Protein AF-A0A1U7P598-F1 (afdb_monomer_lite)

Secondary structure (DSSP, 8-state):
---------HHHHHHHHHHHHHHTTTPPPGGG-TT-SSEEEEEEEEPTTT--EEEEEEEETTS--B--------PPP-

pLDDT: mean 84.89, std 13.39, range [49.03, 96.69]

Sequence (78 aa):
MADLAPNVSERATYQEHWRDLCALPGEFTPSRDTTGQDYAFEKYIEKIGTGETDFDDVFKRNDLTAEYKAQVKSPRKP

Organism: NCBI:txid249408

Structure (mmCIF, N/CA/C/O backbone):
data_AF-A0A1U7P598-F1
#
_entry.id   AF-A0A1U7P598-F1
#
loop_
_atom_site.group_PDB
_atom_site.id
_atom_site.type_symbol
_atom_site.label_atom_id
_atom_site.label_alt_id
_atom_site.label_comp_id
_atom_site.label_asym_id
_atom_site.label_entity_id
_atom_site.label_seq_id
_atom_site.pdbx_PDB_ins_code
_atom_site.Cartn_x
_atom_site.Cartn_y
_atom_site.Cartn_z
_atom_site.occupancy
_atom_site.B_iso_or_equiv
_atom_site.auth_seq_id
_atom_site.auth_comp_id
_atom_site.auth_asym_id
_atom_site.auth_atom_id
_atom_site.pdbx_PDB_model_num
ATOM 1 N N . MET A 1 1 ? 35.209 3.513 -4.163 1.00 49.03 1 MET A N 1
ATOM 2 C CA . MET A 1 1 ? 34.037 3.482 -5.058 1.00 49.03 1 MET A CA 1
ATOM 3 C C . MET A 1 1 ? 32.887 4.043 -4.256 1.00 49.03 1 MET A C 1
ATOM 5 O O . MET A 1 1 ? 32.584 3.468 -3.222 1.00 49.03 1 MET A O 1
ATOM 9 N N . ALA A 1 2 ? 32.409 5.238 -4.609 1.00 54.56 2 ALA A N 1
ATOM 10 C CA . ALA A 1 2 ? 31.295 5.859 -3.901 1.00 54.56 2 ALA A CA 1
ATOM 11 C C . ALA A 1 2 ? 30.057 4.973 -4.061 1.00 54.56 2 ALA A C 1
ATOM 13 O O . ALA A 1 2 ? 29.856 4.393 -5.128 1.00 54.56 2 ALA A O 1
ATOM 14 N N . ASP A 1 3 ? 29.307 4.837 -2.977 1.00 61.72 3 ASP A N 1
ATOM 15 C CA . ASP A 1 3 ? 28.103 4.028 -2.872 1.00 61.72 3 ASP A CA 1
ATOM 16 C C . ASP A 1 3 ? 27.109 4.433 -3.975 1.00 61.72 3 ASP A C 1
ATOM 18 O O . ASP A 1 3 ? 26.600 5.550 -3.986 1.00 61.72 3 ASP A O 1
ATOM 22 N N . LEU A 1 4 ? 26.913 3.553 -4.963 1.00 68.06 4 LEU A N 1
ATOM 23 C CA . LEU A 1 4 ? 26.014 3.758 -6.109 1.00 68.06 4 LEU A CA 1
ATOM 24 C C . LEU A 1 4 ? 24.546 3.488 -5.741 1.00 68.06 4 LEU A C 1
ATOM 26 O O . LEU A 1 4 ? 23.699 3.399 -6.630 1.00 68.06 4 LEU A O 1
ATOM 30 N N . ALA A 1 5 ? 24.244 3.317 -4.452 1.00 68.88 5 ALA A N 1
ATOM 31 C CA . ALA A 1 5 ? 22.888 3.105 -3.992 1.00 68.88 5 ALA A CA 1
ATOM 32 C C . ALA A 1 5 ? 22.017 4.316 -4.385 1.00 68.88 5 ALA A C 1
ATOM 34 O O . ALA A 1 5 ? 22.363 5.459 -4.064 1.00 68.88 5 ALA A O 1
ATOM 35 N N . PRO A 1 6 ? 20.904 4.100 -5.107 1.00 69.06 6 PRO A N 1
ATOM 36 C CA . PRO A 1 6 ? 20.006 5.184 -5.464 1.00 69.06 6 PRO A CA 1
ATOM 37 C C . PRO A 1 6 ? 19.447 5.830 -4.190 1.00 69.06 6 PRO A C 1
ATOM 39 O O . PRO A 1 6 ? 19.004 5.145 -3.270 1.00 69.06 6 PRO A O 1
ATOM 42 N N . ASN A 1 7 ? 19.464 7.164 -4.135 1.00 83.94 7 ASN A N 1
ATOM 43 C CA . ASN A 1 7 ? 18.849 7.921 -3.045 1.00 83.94 7 ASN A CA 1
ATOM 44 C C . ASN A 1 7 ? 17.328 7.965 -3.253 1.00 83.94 7 ASN A C 1
ATOM 46 O O . ASN A 1 7 ? 16.785 8.928 -3.797 1.00 83.94 7 ASN A O 1
ATOM 50 N N . VAL A 1 8 ? 16.661 6.876 -2.879 1.00 86.25 8 VAL A N 1
ATOM 51 C CA . VAL A 1 8 ? 15.205 6.716 -2.922 1.00 86.25 8 VAL A CA 1
ATOM 52 C C . VAL A 1 8 ? 14.632 6.758 -1.509 1.00 86.25 8 VAL A C 1
ATOM 54 O O . VAL A 1 8 ? 15.223 6.246 -0.561 1.00 86.25 8 VAL A O 1
ATOM 57 N N . SER A 1 9 ? 13.469 7.392 -1.350 1.00 89.81 9 SER A N 1
ATOM 58 C CA . SER A 1 9 ? 12.759 7.384 -0.066 1.00 89.81 9 SER A CA 1
ATOM 59 C C . SER A 1 9 ? 12.297 5.970 0.2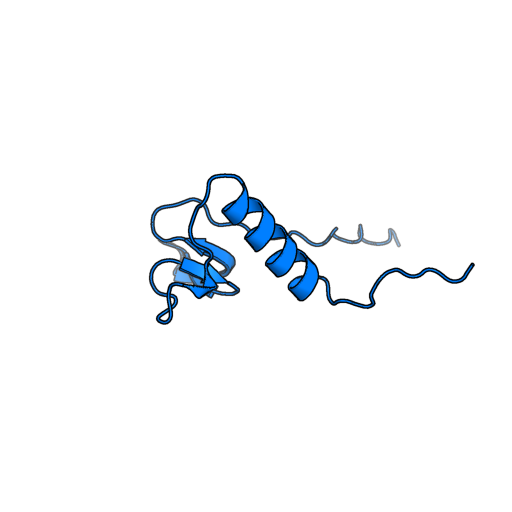88 1.00 89.81 9 SER A C 1
ATOM 61 O O . SER A 1 9 ? 11.889 5.240 -0.611 1.00 89.81 9 SER A O 1
ATOM 63 N N . GLU A 1 10 ? 12.233 5.643 1.580 1.00 87.31 10 GLU A N 1
ATOM 64 C CA . GLU A 1 10 ? 11.708 4.363 2.089 1.00 87.31 10 GLU A CA 1
ATOM 65 C C . GLU A 1 10 ? 10.352 3.998 1.472 1.00 87.31 10 GLU A C 1
ATOM 67 O O . GLU A 1 10 ? 10.170 2.887 0.987 1.00 87.31 10 GLU A O 1
ATOM 72 N N . ARG A 1 11 ? 9.447 4.978 1.365 1.00 90.62 11 ARG A N 1
ATOM 73 C CA . ARG A 1 11 ? 8.156 4.822 0.691 1.00 90.62 11 ARG A CA 1
ATOM 74 C C . ARG A 1 11 ? 8.285 4.349 -0.760 1.00 90.62 11 ARG A C 1
ATOM 76 O O . ARG A 1 11 ? 7.587 3.432 -1.178 1.00 90.62 11 ARG A O 1
ATOM 83 N N . ALA A 1 12 ? 9.153 4.993 -1.538 1.00 91.81 12 ALA A N 1
ATOM 84 C CA . ALA A 1 12 ? 9.363 4.640 -2.941 1.00 91.81 12 ALA A CA 1
ATOM 85 C C . ALA A 1 12 ? 9.933 3.221 -3.068 1.00 91.81 12 ALA A C 1
ATOM 87 O O . ALA A 1 12 ? 9.422 2.438 -3.866 1.00 91.81 12 ALA A O 1
ATOM 88 N N . THR A 1 13 ? 10.910 2.878 -2.224 1.00 91.50 13 THR A N 1
ATOM 89 C CA . THR A 1 13 ? 11.493 1.533 -2.147 1.00 91.50 13 THR A CA 1
ATOM 90 C C . THR A 1 13 ? 10.445 0.485 -1.788 1.00 91.50 13 THR A C 1
ATOM 92 O O . THR A 1 13 ? 10.390 -0.568 -2.414 1.00 91.50 13 THR A O 1
ATOM 95 N N . TYR A 1 14 ? 9.583 0.766 -0.810 1.00 92.06 14 TYR A N 1
ATOM 96 C CA . TYR A 1 14 ? 8.537 -0.162 -0.389 1.00 92.06 14 TYR A CA 1
ATOM 97 C C . TYR A 1 14 ? 7.501 -0.392 -1.495 1.00 92.06 14 TYR A C 1
ATOM 99 O O . TYR A 1 14 ? 7.153 -1.534 -1.791 1.00 92.06 14 TYR A O 1
ATOM 107 N N . GLN A 1 15 ? 7.056 0.673 -2.169 1.00 94.88 15 GLN A N 1
ATOM 108 C CA . GLN A 1 15 ? 6.122 0.551 -3.290 1.00 94.88 15 GLN A CA 1
ATOM 109 C C . GLN A 1 15 ? 6.737 -0.179 -4.490 1.00 94.88 15 GLN A C 1
ATOM 111 O O . GLN A 1 15 ? 6.039 -0.943 -5.153 1.00 94.88 15 GLN A O 1
ATOM 116 N N . GLU A 1 16 ? 8.014 0.056 -4.800 1.00 94.94 16 GLU A N 1
ATOM 117 C CA . GLU A 1 16 ? 8.743 -0.691 -5.832 1.00 94.94 16 GLU A CA 1
ATOM 118 C C . GLU A 1 16 ? 8.828 -2.176 -5.470 1.00 94.94 16 GLU A C 1
ATOM 120 O O . GLU A 1 16 ? 8.348 -3.016 -6.229 1.00 94.94 16 GLU A O 1
ATOM 125 N N . HIS A 1 17 ? 9.292 -2.484 -4.260 1.00 92.94 17 HIS A N 1
ATOM 126 C CA . HIS A 1 17 ? 9.392 -3.854 -3.772 1.00 92.94 17 HIS A CA 1
ATOM 127 C C . HIS A 1 17 ? 8.042 -4.586 -3.796 1.00 92.94 17 HIS A C 1
ATOM 129 O O . HIS A 1 17 ? 7.957 -5.741 -4.210 1.00 92.94 17 HIS A O 1
ATOM 135 N N . TRP A 1 18 ? 6.958 -3.909 -3.412 1.00 95.56 18 TRP A N 1
ATOM 136 C CA . TRP A 1 18 ? 5.622 -4.496 -3.459 1.00 95.56 18 TRP A CA 1
ATOM 137 C C . TRP A 1 18 ? 5.160 -4.806 -4.890 1.00 95.56 18 TRP A C 1
ATOM 139 O O . TRP A 1 18 ? 4.507 -5.825 -5.131 1.00 95.56 18 TRP A O 1
ATOM 149 N N . ARG A 1 19 ? 5.504 -3.954 -5.865 1.00 95.88 19 ARG A N 1
ATOM 150 C CA . ARG A 1 19 ? 5.212 -4.220 -7.283 1.00 95.88 19 ARG A CA 1
ATOM 151 C C . ARG A 1 19 ? 5.971 -5.447 -7.781 1.00 95.88 19 ARG A C 1
ATOM 153 O O . ARG A 1 19 ? 5.368 -6.258 -8.483 1.00 95.88 19 ARG A O 1
ATOM 160 N N . ASP A 1 20 ? 7.226 -5.622 -7.372 1.00 95.81 20 ASP A N 1
ATOM 161 C CA . ASP A 1 20 ? 8.006 -6.820 -7.702 1.00 95.81 20 ASP A CA 1
ATOM 162 C C . ASP A 1 20 ? 7.352 -8.084 -7.133 1.00 95.81 20 ASP A C 1
ATOM 164 O O . ASP A 1 20 ? 7.206 -9.079 -7.843 1.00 95.81 20 ASP A O 1
ATOM 168 N N . LEU A 1 21 ? 6.871 -8.032 -5.884 1.00 94.31 21 LEU A N 1
ATOM 169 C CA . LEU A 1 21 ? 6.139 -9.144 -5.269 1.00 94.31 21 LEU A CA 1
ATOM 170 C C . LEU A 1 21 ? 4.861 -9.498 -6.030 1.00 94.31 21 LEU A C 1
ATOM 172 O O . LEU A 1 21 ? 4.561 -10.680 -6.167 1.00 94.31 21 LEU A O 1
ATOM 176 N N . CYS A 1 22 ? 4.127 -8.508 -6.547 1.00 95.06 22 CYS A N 1
ATOM 177 C CA . CYS A 1 22 ? 2.947 -8.753 -7.381 1.00 95.06 22 CYS A CA 1
ATOM 178 C C . CYS A 1 22 ? 3.322 -9.408 -8.721 1.00 95.06 22 CYS A C 1
ATOM 180 O O . CYS A 1 22 ? 2.593 -10.266 -9.219 1.00 95.06 22 CYS A O 1
ATOM 182 N N . ALA A 1 23 ? 4.469 -9.043 -9.301 1.00 96.62 23 ALA A N 1
ATOM 183 C CA . ALA A 1 23 ? 4.917 -9.579 -10.583 1.00 96.62 23 ALA A CA 1
ATOM 184 C C . ALA A 1 23 ? 5.282 -11.073 -10.521 1.00 96.62 23 ALA A C 1
ATOM 186 O O . ALA A 1 23 ? 5.086 -11.776 -11.511 1.00 96.62 23 ALA A O 1
ATOM 187 N N . LEU A 1 24 ? 5.759 -11.575 -9.373 1.00 95.50 24 LEU A N 1
ATOM 188 C CA . LEU A 1 24 ? 6.140 -12.985 -9.193 1.00 95.50 24 LEU A CA 1
ATOM 189 C C . LEU A 1 24 ? 4.990 -13.977 -9.493 1.00 95.50 24 LEU A C 1
ATOM 191 O O . LEU A 1 24 ? 5.208 -14.900 -10.279 1.00 95.50 24 LEU A O 1
ATOM 195 N N . PRO A 1 25 ? 3.775 -13.817 -8.929 1.00 96.25 25 PRO A N 1
ATOM 196 C CA . PRO A 1 25 ? 2.600 -14.610 -9.298 1.00 96.25 25 PRO A CA 1
ATOM 197 C C . PRO A 1 25 ? 1.830 -14.065 -10.516 1.00 96.25 25 PRO A C 1
ATOM 199 O O . PRO A 1 25 ? 0.892 -14.716 -10.970 1.00 96.25 25 PRO A O 1
ATOM 202 N N . GLY A 1 26 ? 2.186 -12.888 -11.045 1.00 94.62 26 GLY A N 1
ATOM 203 C CA . GLY A 1 26 ? 1.410 -12.205 -12.088 1.00 94.62 26 GLY A CA 1
ATOM 204 C C . GLY A 1 26 ? 0.137 -11.522 -11.570 1.00 94.62 26 GLY A C 1
ATOM 205 O O . GLY A 1 26 ? -0.813 -11.327 -12.329 1.00 94.62 26 GLY A O 1
ATOM 206 N N . GLU A 1 27 ? 0.112 -11.164 -10.287 1.00 94.50 27 GLU A N 1
ATOM 207 C CA . GLU A 1 27 ? -0.979 -10.428 -9.650 1.00 94.50 27 GLU A CA 1
ATOM 208 C C . GLU A 1 27 ? -0.979 -8.950 -10.057 1.00 94.50 27 GLU A C 1
ATOM 210 O O . GLU A 1 27 ? 0.040 -8.361 -10.432 1.00 94.50 27 GLU A O 1
ATOM 215 N N . PHE A 1 28 ? -2.145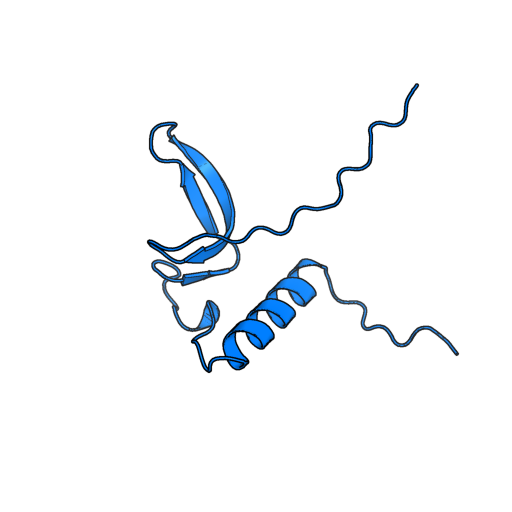 -8.312 -9.961 1.00 95.56 28 PHE A N 1
ATOM 216 C CA . PHE A 1 28 ? -2.241 -6.876 -10.204 1.00 95.56 28 PHE A CA 1
ATOM 217 C C . PHE A 1 28 ? -1.606 -6.071 -9.072 1.00 95.56 28 PHE A C 1
ATOM 219 O O . PHE A 1 28 ? -1.601 -6.487 -7.921 1.00 95.56 28 PHE A O 1
ATOM 226 N N . THR A 1 29 ? -1.085 -4.889 -9.398 1.00 96.38 29 THR A N 1
ATOM 227 C CA . THR A 1 29 ? -0.538 -3.960 -8.403 1.00 96.38 29 THR A CA 1
ATOM 228 C C . THR A 1 29 ? -1.647 -3.067 -7.835 1.00 96.38 29 THR A C 1
ATOM 230 O O . THR A 1 29 ? -2.660 -2.862 -8.517 1.00 96.38 29 THR A O 1
ATOM 233 N N . PRO A 1 30 ? -1.458 -2.461 -6.643 1.00 96.69 30 PRO A N 1
ATOM 234 C CA . PRO A 1 30 ? -2.452 -1.544 -6.079 1.00 96.69 30 PRO A CA 1
ATOM 235 C C . PRO A 1 30 ? -2.809 -0.392 -7.028 1.00 96.69 30 PRO A C 1
ATOM 237 O O . PRO A 1 30 ? -3.955 0.024 -7.114 1.00 96.69 30 PRO A O 1
ATOM 240 N N . SER A 1 31 ? -1.847 0.074 -7.832 1.00 94.69 31 SER A N 1
ATOM 241 C CA . SER A 1 31 ? -2.045 1.164 -8.797 1.00 94.69 31 SER A CA 1
ATOM 242 C C . SER A 1 31 ? -3.033 0.850 -9.933 1.00 94.69 31 SER A C 1
ATOM 244 O O . SER A 1 31 ? -3.380 1.757 -10.687 1.00 94.69 31 SER A O 1
ATOM 246 N N . ARG A 1 32 ? -3.479 -0.404 -10.095 1.00 96.25 32 ARG A N 1
ATOM 247 C CA . ARG A 1 32 ? -4.502 -0.767 -11.090 1.00 96.25 32 ARG A CA 1
ATOM 248 C C . ARG A 1 32 ? -5.903 -0.311 -10.676 1.00 96.25 32 ARG A C 1
ATOM 250 O O . ARG A 1 32 ? -6.716 -0.016 -11.551 1.00 96.25 32 ARG A O 1
ATOM 257 N N . ASP A 1 33 ? -6.194 -0.257 -9.379 1.00 95.69 33 ASP A N 1
ATOM 258 C CA . ASP A 1 33 ? -7.463 0.269 -8.885 1.00 95.69 33 ASP A CA 1
ATOM 259 C C . ASP A 1 33 ? -7.378 1.795 -8.751 1.00 95.69 33 ASP A C 1
ATOM 261 O O . ASP A 1 33 ? -6.904 2.352 -7.766 1.00 95.69 33 ASP A O 1
ATOM 265 N N . THR A 1 34 ? -7.880 2.484 -9.775 1.00 93.44 34 THR A N 1
ATOM 266 C CA . THR A 1 34 ? -7.896 3.957 -9.833 1.00 93.44 34 THR A CA 1
ATOM 267 C C . THR A 1 34 ? -8.801 4.618 -8.790 1.00 93.44 34 THR A C 1
ATOM 269 O O . THR A 1 34 ? -8.694 5.822 -8.571 1.00 93.44 34 THR A 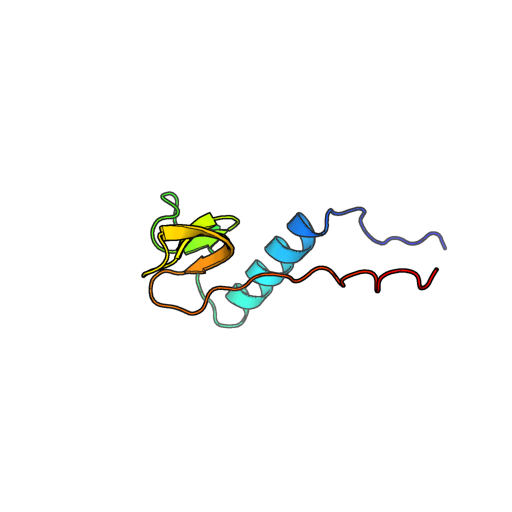O 1
ATOM 272 N N . THR A 1 35 ? -9.691 3.856 -8.148 1.00 95.12 35 THR A N 1
ATOM 273 C CA . THR A 1 35 ? -10.581 4.365 -7.094 1.00 95.12 35 THR A CA 1
ATOM 274 C C . THR A 1 35 ? -9.976 4.213 -5.701 1.00 95.12 35 THR A C 1
ATOM 276 O O . THR A 1 35 ? -10.423 4.877 -4.763 1.00 95.12 35 THR A O 1
ATOM 279 N N . GLY A 1 36 ? -8.998 3.311 -5.559 1.00 92.31 36 GLY A N 1
ATOM 280 C CA . GLY A 1 36 ? -8.407 2.905 -4.288 1.00 92.31 36 GLY A CA 1
ATOM 281 C C . GLY A 1 36 ? -9.403 2.263 -3.316 1.00 92.31 36 GLY A C 1
ATOM 282 O O . GLY A 1 36 ? -9.140 2.196 -2.111 1.00 92.31 36 GLY A O 1
ATOM 283 N N . GLN A 1 37 ? -10.581 1.840 -3.786 1.00 93.75 37 GLN A N 1
ATOM 284 C CA . GLN A 1 37 ? -11.622 1.268 -2.934 1.00 93.75 37 GLN A CA 1
ATOM 285 C C . GLN A 1 37 ? -11.327 -0.172 -2.545 1.00 93.75 37 GLN A C 1
ATOM 287 O O . GLN A 1 37 ? -11.671 -0.555 -1.423 1.00 93.75 37 GLN A O 1
ATOM 292 N N . ASP A 1 38 ? -10.675 -0.923 -3.423 1.00 93.81 38 ASP A N 1
ATOM 293 C CA . ASP A 1 38 ? -10.448 -2.356 -3.287 1.00 93.81 38 ASP A CA 1
ATOM 294 C C . ASP A 1 38 ? -8.967 -2.696 -3.171 1.00 93.81 38 ASP A C 1
ATOM 296 O O . ASP A 1 38 ? -8.629 -3.663 -2.491 1.00 93.81 38 ASP A O 1
ATOM 300 N N . TYR A 1 39 ? -8.081 -1.895 -3.765 1.00 95.25 39 TYR A N 1
ATOM 301 C CA . TYR A 1 39 ? -6.639 -2.080 -3.636 1.00 95.25 39 TYR A CA 1
ATOM 302 C C . TYR A 1 39 ? -5.911 -0.737 -3.754 1.00 95.25 39 TYR A C 1
ATOM 304 O O . TYR A 1 39 ? -6.066 -0.035 -4.745 1.00 95.25 39 TYR A O 1
ATOM 312 N N . ALA A 1 40 ? -5.127 -0.345 -2.752 1.00 96.50 40 ALA A N 1
ATOM 313 C CA . ALA A 1 40 ? -4.438 0.942 -2.762 1.00 96.50 40 ALA A CA 1
ATOM 314 C C . ALA A 1 40 ? -3.098 0.881 -2.031 1.00 96.50 40 ALA A C 1
ATOM 316 O O . ALA A 1 40 ? -2.926 0.114 -1.086 1.00 96.50 40 ALA A O 1
ATOM 317 N N . PHE A 1 41 ? -2.171 1.732 -2.462 1.00 96.12 41 PHE A N 1
ATOM 318 C CA . PHE A 1 41 ? -1.084 2.169 -1.595 1.00 96.12 41 PHE A CA 1
ATOM 319 C C . PHE A 1 41 ? -1.591 3.300 -0.697 1.00 96.12 41 PHE A C 1
ATOM 321 O O . PHE A 1 41 ? -2.395 4.109 -1.163 1.00 96.12 41 PHE A O 1
ATOM 328 N N . GLU A 1 42 ? -1.070 3.386 0.526 1.00 94.38 42 GLU A N 1
ATOM 329 C CA . GLU A 1 42 ? -1.235 4.540 1.422 1.00 94.38 42 GLU A CA 1
ATOM 330 C C . GLU A 1 42 ? -2.711 4.907 1.668 1.00 94.38 42 GLU A C 1
ATOM 332 O O . GLU A 1 42 ? -3.197 5.953 1.222 1.00 94.38 42 GLU A O 1
ATOM 337 N N . LYS A 1 43 ? -3.453 4.038 2.364 1.00 93.12 43 LYS A N 1
ATOM 338 C CA . LYS A 1 43 ? -4.885 4.234 2.628 1.00 93.12 43 LYS A CA 1
ATOM 339 C C . LYS A 1 43 ? -5.175 4.381 4.116 1.00 93.12 43 LYS A C 1
ATOM 341 O O . LYS A 1 43 ? -4.842 3.514 4.915 1.00 93.12 43 LYS A O 1
ATOM 346 N N . TYR A 1 44 ? -5.903 5.442 4.460 1.00 91.69 44 TYR A N 1
ATOM 347 C CA . TYR A 1 44 ? -6.549 5.548 5.764 1.00 91.69 44 TYR A CA 1
ATOM 348 C C . TYR A 1 44 ? -7.768 4.629 5.829 1.00 91.69 44 TYR A C 1
ATOM 350 O O . TYR A 1 44 ? -8.658 4.705 4.973 1.00 91.69 44 TYR A O 1
ATOM 358 N N . ILE A 1 45 ? -7.819 3.787 6.852 1.00 89.62 45 ILE A N 1
ATOM 359 C CA . ILE A 1 45 ? -8.921 2.860 7.097 1.00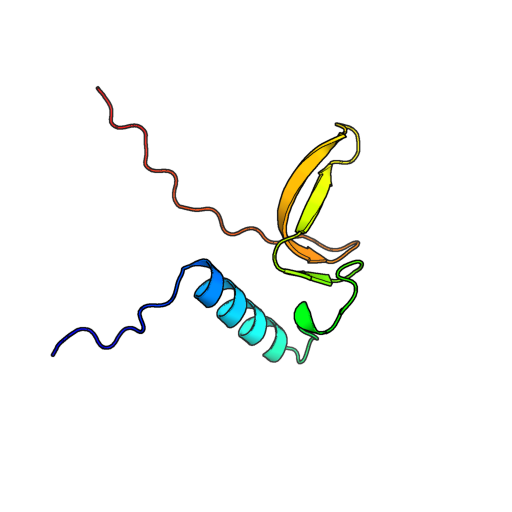 89.62 45 ILE A CA 1
ATOM 360 C C . ILE A 1 45 ? -9.536 3.122 8.464 1.00 89.62 45 ILE A C 1
ATOM 362 O O . ILE A 1 45 ? -8.843 3.435 9.423 1.00 89.62 45 ILE A O 1
ATOM 366 N N . GLU A 1 46 ? -10.852 2.995 8.568 1.00 88.44 46 GLU A N 1
ATOM 367 C CA . GLU A 1 46 ? -11.519 3.021 9.865 1.00 88.44 46 GLU A CA 1
ATOM 368 C C . GLU A 1 46 ? -11.526 1.610 10.456 1.00 88.44 46 GLU A C 1
ATOM 370 O O . GLU A 1 46 ? -11.986 0.648 9.831 1.00 88.44 46 GLU A O 1
ATOM 375 N N . LYS A 1 47 ? -11.012 1.480 11.674 1.00 82.25 47 LYS A N 1
ATOM 376 C CA . LYS A 1 47 ? -10.969 0.228 12.406 1.00 82.25 47 LYS A CA 1
ATOM 377 C C . LYS A 1 47 ? -12.365 -0.135 12.889 1.00 82.25 47 LYS A C 1
ATOM 379 O O . LYS A 1 47 ? -12.995 0.573 13.681 1.00 82.25 47 LYS A O 1
ATOM 384 N N . ILE A 1 48 ? -12.830 -1.296 12.434 1.00 80.69 48 ILE A N 1
ATOM 385 C CA . ILE A 1 48 ? -14.150 -1.817 12.782 1.00 80.69 48 ILE A CA 1
ATOM 386 C C . ILE A 1 48 ? -14.267 -1.943 14.307 1.00 80.69 48 ILE A C 1
ATOM 388 O O . ILE A 1 48 ? -13.450 -2.590 14.961 1.00 80.69 48 ILE A O 1
ATOM 392 N N . GLY A 1 49 ? -15.313 -1.337 14.867 1.00 82.50 49 GLY A N 1
ATOM 393 C CA . GLY A 1 49 ? -15.677 -1.458 16.280 1.00 82.50 49 GLY A CA 1
ATOM 394 C C . GLY A 1 49 ? -15.046 -0.428 17.217 1.00 82.50 49 GLY A C 1
ATOM 395 O O . GLY A 1 49 ? -15.603 -0.214 18.291 1.00 82.50 49 GLY A O 1
ATOM 396 N N . THR A 1 50 ? -13.953 0.240 16.831 1.00 87.38 50 THR A N 1
ATOM 397 C CA . THR A 1 50 ? -13.393 1.361 17.616 1.00 87.38 50 THR A CA 1
ATOM 398 C C . THR A 1 50 ? -13.675 2.720 16.985 1.00 87.38 50 THR A C 1
ATOM 400 O O . THR A 1 50 ? -13.721 3.713 17.706 1.00 87.38 50 THR A O 1
ATOM 403 N N . GLY A 1 51 ? -13.889 2.774 15.664 1.00 85.12 51 GLY A N 1
ATOM 404 C CA . GLY A 1 51 ? -14.036 4.031 14.920 1.00 85.12 51 GLY A CA 1
ATOM 405 C C . GLY A 1 51 ? -12.725 4.814 14.795 1.00 85.12 51 GLY A C 1
ATOM 406 O O . GLY A 1 51 ? -12.710 5.942 14.307 1.00 85.12 51 GLY A O 1
ATOM 407 N N . GLU A 1 52 ? -11.613 4.236 15.254 1.00 90.00 52 GLU A N 1
ATOM 408 C CA . GLU A 1 52 ? -10.287 4.827 15.109 1.00 90.00 52 GLU A CA 1
ATOM 409 C C . GLU A 1 52 ? -9.837 4.717 13.656 1.00 90.00 52 GLU A C 1
ATOM 411 O O . GLU A 1 52 ? -10.070 3.705 12.999 1.00 90.00 52 GLU A O 1
ATOM 416 N N . THR A 1 53 ? -9.168 5.747 13.152 1.00 89.44 53 THR A N 1
ATOM 417 C CA . THR A 1 53 ? -8.537 5.691 11.834 1.00 89.44 53 THR A CA 1
ATOM 418 C C . THR A 1 53 ? -7.118 5.146 11.965 1.00 89.44 53 THR A C 1
ATOM 420 O O . THR A 1 53 ? -6.343 5.650 12.776 1.00 89.44 53 THR A O 1
ATOM 423 N N . ASP A 1 54 ? -6.785 4.151 11.151 1.00 87.44 54 ASP A N 1
ATOM 424 C CA . ASP A 1 54 ? -5.442 3.601 10.979 1.00 87.44 54 ASP A CA 1
ATOM 425 C C . ASP A 1 54 ? -4.934 3.877 9.555 1.00 87.44 54 ASP A C 1
ATOM 427 O O . ASP A 1 54 ? -5.695 4.339 8.696 1.00 87.44 54 ASP A O 1
ATOM 431 N N . PHE A 1 55 ? -3.651 3.631 9.303 1.00 90.25 55 PHE A N 1
ATOM 432 C CA . PHE A 1 55 ? -3.027 3.849 8.000 1.00 90.25 55 PHE A CA 1
ATOM 433 C C . PHE A 1 55 ? -2.315 2.590 7.512 1.00 90.25 55 PHE A C 1
ATOM 435 O O . PHE A 1 55 ? -1.381 2.115 8.149 1.00 90.25 55 PHE A O 1
ATOM 442 N N . ASP A 1 56 ? -2.726 2.099 6.344 1.00 92.06 56 ASP A N 1
ATOM 443 C CA . ASP A 1 56 ? -2.074 0.978 5.675 1.00 92.06 56 ASP A CA 1
ATOM 444 C C . ASP A 1 56 ? -1.187 1.474 4.530 1.00 92.06 56 ASP A C 1
ATOM 446 O O . ASP A 1 56 ? -1.652 2.177 3.624 1.00 92.06 56 ASP A O 1
ATOM 450 N N . ASP A 1 57 ? 0.067 1.021 4.495 1.00 93.75 57 ASP A N 1
ATOM 451 C CA . ASP A 1 57 ? 0.951 1.265 3.351 1.00 93.75 57 ASP A CA 1
ATOM 452 C C . ASP A 1 57 ? 0.473 0.523 2.102 1.00 93.75 57 ASP A C 1
ATOM 454 O O . ASP A 1 57 ? 0.581 1.044 0.988 1.00 93.75 57 ASP A O 1
ATOM 458 N N . VAL A 1 58 ? -0.096 -0.672 2.288 1.00 94.62 58 VAL A N 1
ATOM 459 C CA . VAL A 1 58 ? -0.834 -1.422 1.274 1.00 94.62 58 VAL A CA 1
ATOM 460 C C . VAL A 1 58 ? -2.142 -1.937 1.861 1.00 94.62 58 VAL A C 1
ATOM 462 O O . VAL A 1 58 ? -2.1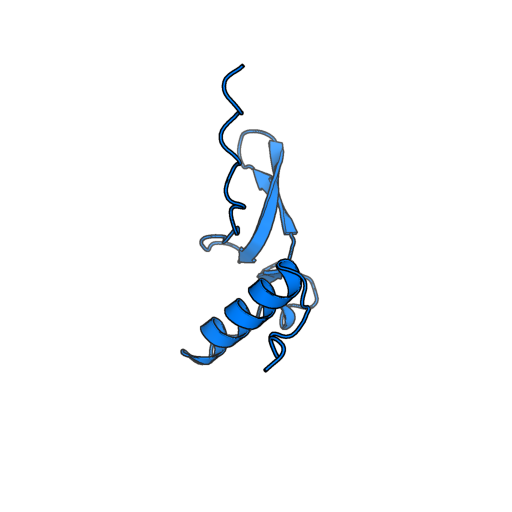68 -2.825 2.714 1.00 94.62 58 VAL A O 1
ATOM 465 N N . PHE A 1 59 ? -3.242 -1.438 1.315 1.00 94.81 59 PHE A N 1
ATOM 466 C CA . PHE A 1 59 ? -4.591 -1.867 1.649 1.00 94.81 59 PHE A CA 1
ATOM 467 C C . PHE A 1 59 ? -5.166 -2.740 0.542 1.00 94.81 59 PHE A C 1
ATOM 469 O O . PHE A 1 59 ? -5.195 -2.302 -0.606 1.00 94.81 59 PHE A O 1
ATOM 476 N N . LYS A 1 60 ? -5.746 -3.895 0.880 1.00 93.88 60 LYS A N 1
ATOM 477 C CA . LYS A 1 60 ? -6.570 -4.684 -0.043 1.00 93.88 60 LYS A CA 1
ATOM 478 C C . LYS A 1 60 ? -7.861 -5.125 0.647 1.00 93.88 60 LYS A C 1
ATOM 480 O O . LYS A 1 60 ? -7.832 -5.722 1.721 1.00 93.88 60 LYS A O 1
ATOM 485 N N . ARG A 1 61 ? -9.014 -4.796 0.059 1.00 92.06 61 ARG A N 1
ATOM 486 C CA . ARG A 1 61 ? -10.327 -5.044 0.670 1.00 92.06 61 ARG A CA 1
ATOM 487 C C . ARG A 1 61 ? -10.555 -6.545 0.848 1.00 92.06 61 ARG A C 1
ATOM 489 O O . ARG A 1 61 ? -10.418 -7.306 -0.102 1.00 92.06 61 ARG A O 1
ATOM 496 N N . ASN A 1 62 ? -11.006 -6.930 2.044 1.00 88.06 62 ASN A N 1
ATOM 497 C CA . ASN A 1 62 ? -11.272 -8.316 2.461 1.00 88.06 62 ASN A CA 1
ATOM 498 C C . ASN A 1 62 ? -10.031 -9.225 2.529 1.00 88.06 62 ASN A C 1
ATOM 500 O O . ASN A 1 62 ? -10.182 -10.429 2.718 1.00 88.06 62 ASN A O 1
ATOM 504 N N . ASP A 1 63 ? -8.833 -8.657 2.408 1.00 86.12 63 ASP A N 1
ATOM 505 C CA . ASP A 1 63 ? -7.557 -9.352 2.528 1.00 86.12 63 ASP A CA 1
ATOM 506 C C . ASP A 1 63 ? -6.751 -8.773 3.704 1.00 86.12 63 ASP A C 1
ATOM 508 O O . ASP A 1 63 ? -7.155 -7.804 4.353 1.00 86.12 63 ASP A O 1
ATOM 512 N N . LEU A 1 64 ? -5.604 -9.387 4.001 1.00 75.38 64 LEU A N 1
ATOM 513 C CA . LEU A 1 64 ? -4.646 -8.832 4.955 1.00 75.38 64 LEU A CA 1
ATOM 514 C C . LEU A 1 64 ? -3.998 -7.570 4.373 1.00 75.38 64 LEU A C 1
ATOM 516 O O . LEU A 1 64 ? -3.592 -7.553 3.209 1.00 75.38 64 LEU A O 1
ATOM 520 N N . THR A 1 65 ? -3.885 -6.532 5.198 1.00 79.88 65 THR A N 1
ATOM 521 C CA . THR A 1 65 ? -3.187 -5.288 4.862 1.00 79.88 65 THR A CA 1
ATOM 522 C C . THR A 1 65 ? -1.716 -5.410 5.252 1.00 79.88 65 THR A C 1
ATOM 524 O O . THR A 1 65 ? -1.350 -6.224 6.108 1.00 79.88 65 THR A O 1
ATOM 527 N N . ALA A 1 66 ? -0.847 -4.665 4.571 1.00 82.50 66 ALA A N 1
ATOM 528 C CA . ALA A 1 66 ? 0.579 -4.656 4.859 1.00 82.50 66 ALA A CA 1
ATOM 529 C C . ALA A 1 66 ? 1.026 -3.244 5.224 1.00 82.50 66 ALA A C 1
ATOM 531 O O . ALA A 1 66 ? 0.742 -2.282 4.514 1.00 82.50 66 ALA A O 1
ATOM 532 N N . GLU A 1 67 ? 1.749 -3.153 6.332 1.00 83.31 67 GLU A N 1
ATOM 533 C CA . GLU A 1 67 ? 2.334 -1.918 6.831 1.00 83.31 67 GLU A CA 1
ATOM 534 C C . GLU A 1 67 ? 3.822 -2.167 7.081 1.00 83.31 67 GLU A C 1
ATOM 536 O O . GLU A 1 67 ? 4.202 -3.176 7.695 1.00 83.31 67 GLU A O 1
ATOM 541 N N . TYR A 1 68 ? 4.685 -1.275 6.604 1.00 77.31 68 TYR A N 1
ATOM 542 C CA . TYR A 1 68 ? 6.091 -1.321 6.961 1.00 77.31 68 TYR A CA 1
ATOM 543 C C . TYR A 1 68 ? 6.269 -0.657 8.327 1.00 77.31 68 TYR A C 1
ATOM 545 O O . TYR A 1 68 ? 5.961 0.510 8.553 1.00 77.31 68 TYR A O 1
ATOM 553 N N . LYS A 1 69 ? 6.795 -1.414 9.290 1.00 71.31 69 LYS A N 1
ATOM 554 C CA . LYS A 1 69 ? 7.132 -0.854 10.598 1.00 71.31 69 LYS A CA 1
ATOM 555 C C . LYS A 1 69 ? 8.549 -0.311 10.556 1.00 71.31 69 LYS A C 1
ATOM 557 O O . LYS A 1 69 ? 9.513 -1.069 10.441 1.00 71.31 69 LYS A O 1
ATOM 562 N N . ALA A 1 70 ? 8.679 1.003 10.721 1.00 64.25 70 ALA A N 1
ATOM 563 C CA . ALA A 1 70 ? 9.966 1.601 11.034 1.00 64.25 70 ALA A CA 1
ATOM 564 C C . ALA A 1 70 ? 10.515 0.967 12.321 1.00 64.25 70 ALA A C 1
ATOM 566 O O . ALA A 1 70 ? 9.782 0.751 13.293 1.00 64.25 70 ALA A O 1
ATOM 567 N N . GLN A 1 71 ? 11.818 0.683 12.348 1.00 61.91 71 GLN A N 1
ATOM 568 C CA . GLN A 1 71 ? 12.465 0.227 13.573 1.00 61.91 71 GLN A CA 1
ATOM 569 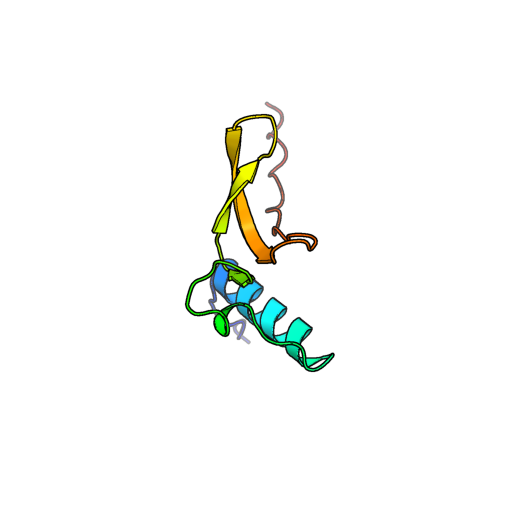C C . GLN A 1 71 ? 12.312 1.321 14.629 1.00 61.91 71 GLN A C 1
ATOM 571 O O . GLN A 1 71 ? 12.875 2.412 14.504 1.00 61.91 71 GLN A O 1
ATOM 576 N N . VAL A 1 72 ? 11.534 1.037 15.673 1.00 61.62 72 VAL A N 1
ATOM 577 C CA . VAL A 1 72 ? 11.402 1.939 16.812 1.00 61.62 72 VAL A CA 1
ATOM 578 C C . VAL A 1 72 ? 12.804 2.116 17.383 1.00 61.62 72 VAL A C 1
ATOM 580 O O . VAL A 1 72 ? 13.423 1.146 17.826 1.00 61.62 72 VAL A O 1
ATOM 583 N N . LYS A 1 73 ? 13.342 3.341 17.367 1.00 55.31 73 LYS A N 1
ATOM 584 C CA . LYS A 1 73 ? 14.537 3.624 18.163 1.00 55.31 73 LYS A CA 1
ATOM 585 C C . LYS A 1 73 ? 14.158 3.314 19.602 1.00 55.31 73 LYS A C 1
ATOM 587 O O . LYS A 1 73 ? 13.280 3.982 20.149 1.00 55.31 73 LYS A O 1
ATOM 592 N N . SER A 1 74 ? 14.799 2.308 20.197 1.00 58.28 74 SER A N 1
ATOM 593 C CA . SER A 1 74 ? 14.679 2.047 21.628 1.00 58.28 74 SER A CA 1
ATOM 594 C C . SER A 1 74 ? 14.820 3.378 22.364 1.00 58.28 74 SER A C 1
ATOM 596 O O . SER A 1 74 ? 15.716 4.156 22.001 1.00 58.28 74 SER A O 1
ATOM 598 N N . PRO A 1 75 ? 13.959 3.685 23.352 1.00 58.06 75 PRO A N 1
ATOM 599 C CA . PRO A 1 75 ? 14.145 4.887 24.145 1.00 58.06 75 PRO A CA 1
ATOM 600 C C . PRO A 1 75 ? 15.587 4.870 24.643 1.00 58.06 75 PRO A C 1
ATOM 602 O O . PRO A 1 75 ? 16.041 3.869 25.207 1.00 58.06 75 PRO A O 1
ATOM 605 N N . ARG A 1 76 ? 16.343 5.940 24.363 1.00 57.16 76 ARG A N 1
ATOM 606 C CA . ARG A 1 76 ? 17.652 6.097 24.993 1.00 57.16 76 ARG A CA 1
ATOM 607 C C . ARG A 1 76 ? 17.377 6.036 26.491 1.00 57.16 76 ARG A C 1
ATOM 609 O O . ARG A 1 76 ? 16.605 6.855 26.988 1.00 57.16 76 ARG A O 1
ATOM 616 N N . LYS A 1 77 ? 17.926 5.027 27.177 1.00 51.19 77 LYS A N 1
ATOM 617 C CA . LYS A 1 77 ? 17.936 5.037 28.642 1.00 51.19 77 LYS A CA 1
ATOM 618 C C . LYS A 1 77 ? 18.544 6.381 29.079 1.00 51.19 77 LYS A C 1
ATOM 620 O O . LYS A 1 77 ? 19.484 6.815 28.405 1.00 51.19 77 LYS A O 1
ATOM 625 N N . PRO A 1 78 ? 17.971 7.038 30.102 1.00 62.94 78 PRO A N 1
ATOM 626 C CA . PRO A 1 78 ? 18.509 8.291 30.616 1.00 62.94 78 PRO A CA 1
ATOM 627 C C . PRO A 1 78 ? 19.978 8.142 31.020 1.00 62.94 78 PRO A C 1
ATOM 629 O O . PRO A 1 78 ? 20.366 7.020 31.430 1.00 62.94 78 PRO A O 1
#

Radius of gyration: 16.09 Å; chains: 1; bounding box: 50×23×43 Å

Foldseek 3Di:
DPPPPDPDDPLVVVLVVQVVVCVVVVHDHLVVPPPSPAWHAWDWDQDPPPRDIDIARIDGPPDDTHHDDDDPPDPDDD